Protein AF-A0A9E2D4U1-F1 (afdb_monomer)

Sequence (61 aa):
MFGLGMPELIIILVIIVIIFGAGKLPEIGSGIGKGIKNFKNATKEEEDKKKLDEADKDKDS

pLDDT: mean 85.82, std 12.46, range [55.5, 97.0]

Structure (mmCIF, N/CA/C/O backbone):
data_AF-A0A9E2D4U1-F1
#
_entry.id   AF-A0A9E2D4U1-F1
#
loop_
_atom_site.group_PDB
_atom_site.id
_atom_site.type_symbol
_atom_site.label_atom_id
_atom_site.label_alt_id
_atom_site.label_comp_id
_atom_site.label_asym_id
_atom_site.label_entity_id
_atom_site.label_seq_id
_atom_site.pdbx_PDB_ins_code
_atom_site.Cartn_x
_atom_site.Cartn_y
_atom_site.Cartn_z
_atom_site.occupancy
_atom_site.B_iso_or_equiv
_atom_site.auth_seq_id
_atom_site.auth_comp_id
_atom_site.auth_asym_id
_atom_site.auth_atom_id
_atom_site.pdbx_PDB_model_num
ATOM 1 N N . MET A 1 1 ? 29.595 -0.974 4.396 1.00 55.97 1 MET A N 1
ATOM 2 C CA . MET A 1 1 ? 29.181 -0.054 3.314 1.00 55.97 1 MET A CA 1
ATOM 3 C C . MET A 1 1 ? 28.280 -0.784 2.319 1.00 55.97 1 MET A C 1
ATOM 5 O O . MET A 1 1 ? 28.682 -0.994 1.192 1.00 55.97 1 MET A O 1
ATOM 9 N N . PHE A 1 2 ? 27.092 -1.219 2.740 1.00 63.41 2 PHE A N 1
ATOM 10 C CA . PHE A 1 2 ? 26.065 -1.778 1.847 1.00 63.41 2 PHE A CA 1
ATOM 11 C C . PHE A 1 2 ? 24.727 -1.654 2.584 1.00 63.41 2 PHE A C 1
ATOM 13 O O . PHE A 1 2 ? 24.237 -2.596 3.196 1.00 63.41 2 PHE A O 1
ATOM 20 N N . GLY A 1 3 ? 24.217 -0.426 2.657 1.00 70.50 3 GLY A N 1
ATOM 21 C CA . GLY A 1 3 ? 22.820 -0.192 3.001 1.00 70.50 3 GLY A CA 1
ATOM 22 C C . GLY A 1 3 ? 22.048 -0.167 1.694 1.00 70.50 3 GLY A C 1
ATOM 23 O O . GLY A 1 3 ? 22.521 0.452 0.745 1.00 70.50 3 GLY A O 1
ATOM 24 N N . LEU A 1 4 ? 20.905 -0.848 1.631 1.00 76.81 4 LEU A N 1
ATOM 25 C CA . LEU A 1 4 ? 19.956 -0.651 0.539 1.00 76.81 4 LEU A CA 1
ATOM 26 C C . LEU A 1 4 ? 19.530 0.815 0.572 1.00 76.81 4 LEU A C 1
ATOM 28 O O . LEU A 1 4 ? 18.754 1.228 1.435 1.00 76.81 4 LEU A O 1
ATOM 32 N N . GLY A 1 5 ? 20.123 1.611 -0.309 1.00 88.00 5 GLY A N 1
ATOM 33 C CA . GLY A 1 5 ? 19.792 3.007 -0.455 1.00 88.00 5 GLY A CA 1
ATOM 34 C C . GLY A 1 5 ? 18.467 3.165 -1.185 1.00 88.00 5 GLY A C 1
ATOM 35 O O . GLY A 1 5 ? 17.907 2.235 -1.772 1.00 88.00 5 GLY A O 1
ATOM 36 N N . MET A 1 6 ? 17.970 4.398 -1.172 1.00 91.06 6 MET A N 1
ATOM 37 C CA . MET A 1 6 ? 16.819 4.776 -1.985 1.00 91.06 6 MET A CA 1
ATOM 38 C C . MET A 1 6 ? 16.989 4.416 -3.481 1.00 91.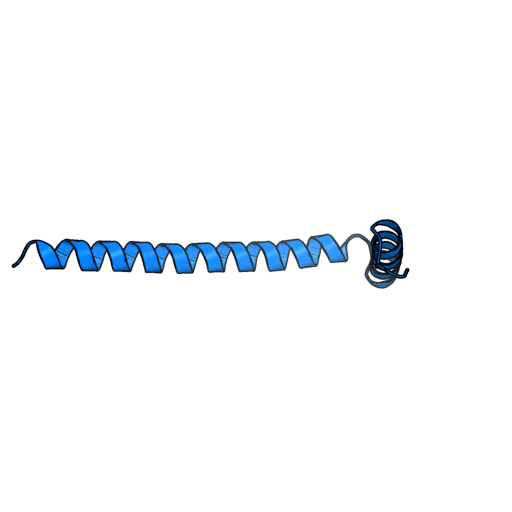06 6 MET A C 1
ATOM 40 O O . MET A 1 6 ? 16.014 3.954 -4.076 1.00 91.06 6 MET A O 1
ATOM 44 N N . PRO A 1 7 ? 18.184 4.560 -4.102 1.00 90.56 7 PRO A N 1
ATOM 45 C CA . PRO A 1 7 ? 18.390 4.188 -5.504 1.00 90.56 7 PRO A CA 1
ATOM 46 C C . PRO A 1 7 ? 18.179 2.695 -5.787 1.00 90.56 7 PRO A C 1
ATOM 48 O O . PRO A 1 7 ? 17.504 2.340 -6.755 1.00 90.56 7 PRO A O 1
ATOM 51 N N . GLU A 1 8 ? 18.702 1.811 -4.937 1.00 91.06 8 GLU A N 1
ATOM 52 C CA . GLU A 1 8 ? 18.578 0.361 -5.098 1.00 91.06 8 GLU A CA 1
ATOM 53 C C . GLU A 1 8 ? 17.119 -0.095 -4.971 1.00 91.06 8 GLU A C 1
ATOM 55 O O . GLU A 1 8 ? 16.655 -0.924 -5.756 1.00 91.06 8 GLU A O 1
ATOM 60 N N . LEU A 1 9 ? 16.364 0.494 -4.036 1.00 92.81 9 LEU A N 1
ATOM 61 C CA . LEU A 1 9 ? 14.933 0.216 -3.886 1.00 92.81 9 LEU A CA 1
ATOM 62 C C . LEU A 1 9 ? 14.127 0.636 -5.120 1.00 92.81 9 LEU A C 1
ATOM 64 O O . LEU A 1 9 ? 13.214 -0.084 -5.522 1.00 92.81 9 LEU A O 1
ATOM 68 N N . ILE A 1 10 ? 14.475 1.762 -5.751 1.00 93.69 10 ILE A N 1
ATOM 69 C CA . ILE A 1 10 ? 13.820 2.212 -6.988 1.00 93.69 10 ILE A CA 1
ATOM 70 C C . ILE A 1 10 ? 14.090 1.229 -8.131 1.00 93.69 10 ILE A C 1
ATOM 72 O O . ILE A 1 10 ? 13.164 0.884 -8.861 1.00 93.69 10 ILE A O 1
ATOM 76 N N . ILE A 1 11 ? 15.320 0.729 -8.272 1.00 94.81 11 ILE A N 1
ATOM 77 C CA . ILE A 1 11 ? 15.657 -0.267 -9.303 1.00 94.81 11 ILE A CA 1
ATOM 78 C C . ILE A 1 11 ? 14.830 -1.545 -9.112 1.00 94.81 11 ILE A C 1
ATOM 80 O O . ILE A 1 11 ? 14.241 -2.052 -10.068 1.00 94.81 11 ILE A O 1
ATOM 84 N N . ILE A 1 12 ? 14.730 -2.037 -7.875 1.00 93.69 12 ILE A N 1
ATOM 85 C CA . ILE A 1 12 ? 13.915 -3.215 -7.549 1.00 93.69 12 ILE A CA 1
ATOM 86 C C . ILE A 1 12 ? 12.436 -2.954 -7.867 1.00 93.69 12 ILE A C 1
ATOM 88 O O . ILE A 1 12 ? 11.781 -3.793 -8.487 1.00 93.69 12 ILE A O 1
ATOM 92 N N . LEU A 1 13 ? 11.916 -1.780 -7.500 1.00 92.94 13 LEU A N 1
ATOM 93 C CA . LEU A 1 13 ? 10.539 -1.380 -7.791 1.00 92.94 13 LEU A CA 1
ATOM 94 C C . LEU A 1 13 ? 10.259 -1.386 -9.300 1.00 92.94 13 LEU A C 1
ATOM 96 O O . LEU A 1 13 ? 9.231 -1.906 -9.727 1.00 92.94 13 LEU A O 1
ATOM 100 N N . VAL A 1 14 ? 11.177 -0.856 -10.110 1.00 95.00 14 VAL A N 1
ATOM 101 C CA . VAL A 1 14 ? 11.048 -0.842 -11.574 1.00 95.00 14 VAL A CA 1
ATOM 102 C C . VAL A 1 14 ? 10.992 -2.264 -12.134 1.00 95.00 14 VAL A C 1
ATOM 104 O O . VAL A 1 14 ? 10.129 -2.551 -12.960 1.00 95.00 14 VAL A O 1
ATOM 107 N N . ILE A 1 15 ? 11.842 -3.178 -11.654 1.00 95.56 15 ILE A N 1
ATOM 108 C CA . ILE A 1 15 ? 11.819 -4.588 -12.082 1.00 95.56 15 ILE A CA 1
ATOM 109 C C . ILE A 1 15 ? 10.472 -5.240 -11.745 1.00 95.56 15 ILE A C 1
ATOM 111 O O . ILE A 1 15 ? 9.869 -5.895 -12.595 1.00 95.56 15 ILE A O 1
ATOM 115 N N . ILE A 1 16 ? 9.963 -5.022 -10.530 1.00 94.50 16 ILE A N 1
ATOM 116 C CA . ILE A 1 16 ? 8.646 -5.520 -10.107 1.00 94.50 16 ILE A CA 1
ATOM 117 C C . ILE A 1 16 ? 7.550 -4.961 -11.025 1.00 94.50 16 ILE A C 1
ATOM 119 O O . ILE A 1 16 ? 6.697 -5.708 -11.500 1.00 94.50 16 ILE A O 1
ATOM 123 N N . VAL A 1 17 ? 7.588 -3.665 -11.333 1.00 94.25 17 VAL A N 1
ATOM 124 C CA . VAL A 1 17 ? 6.620 -3.023 -12.233 1.00 94.25 17 VAL A CA 1
ATOM 125 C C . VAL A 1 17 ? 6.699 -3.579 -13.656 1.00 94.25 17 VAL A C 1
ATOM 127 O O . VAL A 1 17 ? 5.664 -3.687 -14.302 1.00 94.25 17 VAL A O 1
ATOM 130 N N . ILE A 1 18 ? 7.873 -3.974 -14.151 1.00 95.00 18 ILE A N 1
ATOM 131 C CA . ILE A 1 18 ? 8.004 -4.612 -15.471 1.00 95.00 18 ILE A CA 1
ATOM 132 C C . ILE A 1 18 ? 7.371 -6.011 -15.470 1.00 95.00 18 ILE A C 1
ATOM 134 O O . ILE A 1 18 ? 6.659 -6.356 -16.410 1.00 95.00 18 ILE A O 1
ATOM 138 N N . ILE A 1 19 ? 7.589 -6.802 -14.415 1.00 94.69 19 ILE A N 1
ATOM 139 C CA . ILE A 1 19 ? 7.062 -8.174 -14.311 1.00 94.69 19 ILE A CA 1
ATOM 140 C C . ILE A 1 19 ? 5.539 -8.174 -14.134 1.00 94.69 19 ILE A C 1
ATOM 142 O O . ILE A 1 19 ? 4.827 -8.923 -14.801 1.00 94.69 19 ILE A O 1
ATOM 146 N N . PHE A 1 20 ? 5.031 -7.348 -13.221 1.00 92.38 20 PHE A N 1
ATOM 147 C CA . PHE A 1 20 ? 3.609 -7.315 -12.878 1.00 92.38 20 PHE A CA 1
ATOM 148 C C . PHE A 1 20 ? 2.809 -6.324 -13.739 1.00 92.38 20 PHE A C 1
ATOM 150 O O . PHE A 1 20 ? 1.598 -6.472 -13.888 1.00 92.38 20 PHE A O 1
ATOM 157 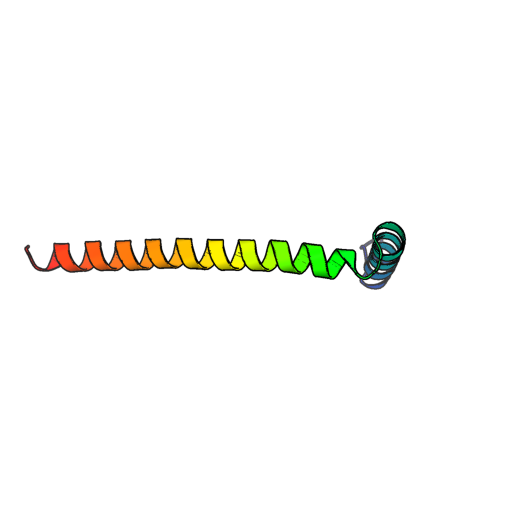N N . GLY A 1 21 ? 3.461 -5.333 -14.340 1.00 90.12 21 GLY A N 1
ATOM 158 C CA . GLY A 1 21 ? 2.828 -4.222 -15.045 1.00 90.12 21 GLY A CA 1
ATOM 159 C C . GLY A 1 21 ? 2.440 -3.070 -14.109 1.00 90.12 21 GLY A C 1
ATOM 160 O O . GLY A 1 21 ? 1.996 -3.274 -12.977 1.00 90.12 21 GLY A O 1
ATOM 161 N N . ALA A 1 22 ? 2.534 -1.835 -14.613 1.00 87.94 22 ALA A N 1
ATOM 162 C CA . ALA A 1 22 ? 2.233 -0.614 -13.853 1.00 87.94 22 ALA A CA 1
ATOM 163 C C . ALA A 1 22 ? 0.780 -0.529 -13.344 1.00 87.94 22 ALA A C 1
ATOM 165 O O . ALA A 1 22 ? 0.522 0.154 -12.358 1.00 87.94 22 ALA A O 1
ATOM 166 N N . GLY A 1 23 ? -0.160 -1.239 -13.979 1.00 88.31 23 GLY A N 1
ATOM 167 C CA . GLY A 1 23 ? -1.568 -1.277 -13.567 1.00 88.31 23 GLY A CA 1
ATOM 168 C C . GLY A 1 23 ? -1.870 -2.224 -12.399 1.00 88.31 23 GLY A C 1
ATOM 169 O O . GLY A 1 23 ? -2.793 -1.954 -11.631 1.00 88.31 23 GLY A O 1
ATOM 170 N N . LYS A 1 24 ? -1.080 -3.292 -12.203 1.00 90.06 24 LYS A N 1
ATOM 171 C CA . LYS A 1 24 ? -1.352 -4.284 -11.146 1.00 90.06 24 LYS A CA 1
ATOM 172 C C . LYS A 1 24 ? -1.044 -3.762 -9.745 1.00 90.06 24 LYS A C 1
ATOM 174 O O . LYS A 1 24 ? -1.741 -4.120 -8.801 1.00 90.06 24 LYS A O 1
ATOM 179 N N . LEU A 1 25 ? -0.032 -2.905 -9.589 1.00 90.31 25 LEU A N 1
ATOM 180 C CA . LEU A 1 25 ? 0.307 -2.328 -8.281 1.00 90.31 25 LEU A CA 1
ATOM 181 C C . LEU A 1 25 ? -0.849 -1.480 -7.700 1.00 90.31 25 LEU A C 1
ATOM 183 O O . LEU A 1 25 ? -1.243 -1.738 -6.562 1.00 90.31 25 LEU A O 1
ATOM 187 N N . PRO A 1 26 ? -1.439 -0.517 -8.442 1.00 89.75 26 PRO A N 1
ATOM 188 C CA . PRO A 1 26 ? -2.616 0.231 -7.993 1.00 89.75 26 PRO A CA 1
ATOM 189 C C . PRO A 1 26 ? -3.845 -0.641 -7.723 1.00 89.75 26 PRO A C 1
ATOM 191 O O . PRO A 1 26 ? -4.590 -0.373 -6.780 1.00 89.75 26 PRO A O 1
ATOM 194 N N . GLU A 1 27 ? -4.062 -1.682 -8.528 1.00 93.12 27 GLU A N 1
ATOM 195 C CA . GLU A 1 27 ? -5.177 -2.622 -8.369 1.00 93.12 27 GLU A CA 1
ATOM 196 C C . GLU A 1 27 ? -5.074 -3.391 -7.040 1.00 93.12 27 GLU A C 1
ATOM 198 O O . GLU A 1 27 ? -6.005 -3.370 -6.228 1.00 93.12 27 GLU A O 1
ATOM 203 N N . ILE A 1 28 ? -3.900 -3.969 -6.761 1.00 92.44 28 ILE A N 1
ATOM 204 C CA . ILE A 1 28 ? -3.605 -4.671 -5.504 1.00 92.44 28 ILE A CA 1
ATOM 205 C C . ILE A 1 28 ? -3.652 -3.695 -4.319 1.00 92.44 28 ILE A C 1
ATOM 207 O O . ILE A 1 28 ? -4.281 -3.982 -3.298 1.00 92.44 28 ILE A O 1
ATOM 211 N N . GLY A 1 29 ? -3.049 -2.512 -4.460 1.00 93.50 29 GLY A N 1
ATOM 212 C CA . GLY A 1 29 ? -3.042 -1.481 -3.421 1.00 93.50 29 GLY A CA 1
ATOM 213 C C . GLY A 1 29 ? -4.443 -0.977 -3.068 1.00 93.50 29 GLY A C 1
ATOM 214 O O . GLY A 1 29 ? -4.745 -0.770 -1.895 1.00 93.50 29 GLY A O 1
ATOM 215 N N . SER A 1 30 ? -5.333 -0.854 -4.054 1.00 94.94 30 SER A N 1
ATOM 216 C CA . SER A 1 30 ? -6.731 -0.471 -3.830 1.00 94.94 30 SER A CA 1
ATOM 217 C C . SER A 1 30 ? -7.501 -1.543 -3.053 1.00 94.94 30 SER A C 1
ATOM 219 O O . SER A 1 30 ? -8.296 -1.208 -2.174 1.00 94.94 30 SER A O 1
ATOM 221 N N . GLY A 1 31 ? -7.263 -2.827 -3.345 1.00 95.62 31 GLY A N 1
ATOM 222 C CA . GLY A 1 31 ? -7.848 -3.949 -2.603 1.00 95.62 31 GLY A CA 1
ATOM 223 C C . GLY A 1 31 ? -7.371 -3.997 -1.150 1.00 95.62 31 GLY A C 1
ATOM 224 O O . GLY A 1 31 ? -8.189 -4.009 -0.228 1.00 95.62 31 GLY A O 1
ATOM 225 N N . ILE A 1 32 ? -6.053 -3.926 -0.942 1.00 96.25 32 ILE A N 1
ATOM 226 C CA . ILE A 1 32 ? -5.441 -3.900 0.395 1.00 96.25 32 ILE A CA 1
ATOM 227 C C . ILE A 1 32 ? -5.903 -2.663 1.178 1.00 96.25 32 ILE A C 1
ATOM 229 O O . ILE A 1 32 ? -6.301 -2.780 2.335 1.00 96.25 32 ILE A O 1
ATOM 233 N N . GLY A 1 33 ? -5.925 -1.485 0.551 1.00 95.69 33 GLY A N 1
ATOM 234 C CA . GLY A 1 33 ? -6.339 -0.235 1.191 1.00 95.69 33 GLY A CA 1
ATOM 235 C C . GLY A 1 33 ? -7.792 -0.261 1.666 1.00 95.69 33 GLY A C 1
ATOM 236 O O . GLY A 1 33 ? -8.087 0.181 2.778 1.00 95.69 33 GLY A O 1
ATOM 237 N N . LYS A 1 34 ? -8.700 -0.838 0.871 1.00 96.50 34 LYS A N 1
ATOM 238 C CA . LYS A 1 34 ? -10.092 -1.066 1.290 1.00 96.50 34 LYS A CA 1
ATOM 239 C C . LYS A 1 34 ? -10.175 -2.051 2.457 1.00 96.50 34 LYS A C 1
ATOM 241 O O . LYS A 1 34 ? -10.897 -1.779 3.412 1.00 96.50 34 LYS A O 1
ATOM 246 N N . GLY A 1 35 ? -9.412 -3.146 2.414 1.00 96.81 35 GLY A N 1
ATOM 247 C CA . GLY A 1 35 ? -9.348 -4.125 3.503 1.00 96.81 35 GLY A CA 1
ATOM 248 C C . GLY A 1 35 ? -8.877 -3.509 4.823 1.00 96.81 35 G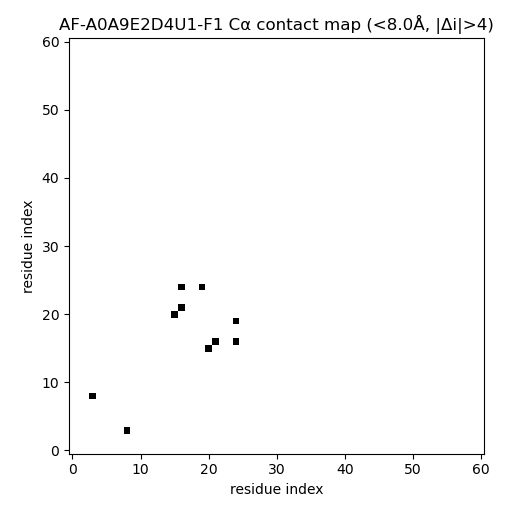LY A C 1
ATOM 249 O O . GLY A 1 35 ? -9.559 -3.635 5.836 1.00 96.81 35 GLY A O 1
ATOM 250 N N . ILE A 1 36 ? -7.770 -2.761 4.796 1.00 97.00 36 ILE A N 1
ATOM 251 C CA . ILE A 1 36 ? -7.228 -2.066 5.975 1.00 97.00 36 ILE A CA 1
ATOM 252 C C . ILE A 1 36 ? -8.224 -1.028 6.504 1.00 97.00 36 ILE A C 1
ATOM 254 O O . ILE A 1 36 ? -8.429 -0.936 7.713 1.00 97.00 36 ILE A O 1
ATOM 258 N N . LYS A 1 37 ? -8.867 -0.254 5.619 1.00 96.19 37 LYS A N 1
ATOM 259 C CA . LYS A 1 37 ? -9.875 0.739 6.018 1.00 96.19 37 LYS A CA 1
ATOM 260 C C . LYS A 1 37 ? -11.068 0.083 6.714 1.00 96.19 37 LYS A C 1
ATOM 262 O O . LYS A 1 37 ? -11.487 0.564 7.762 1.00 96.19 37 LYS A O 1
ATOM 267 N N . ASN A 1 38 ? -11.590 -1.005 6.156 1.00 96.38 38 ASN A N 1
ATOM 268 C CA . ASN A 1 38 ? -12.719 -1.723 6.742 1.00 96.38 38 ASN A CA 1
ATOM 269 C C . ASN A 1 38 ? -12.342 -2.361 8.083 1.00 96.38 38 ASN A C 1
ATOM 271 O O . ASN A 1 38 ? -13.108 -2.248 9.034 1.00 96.38 38 ASN A O 1
ATOM 275 N N . PHE A 1 39 ? -11.149 -2.956 8.179 1.00 96.12 39 PHE A N 1
ATOM 276 C CA . PHE A 1 39 ? -10.635 -3.514 9.429 1.00 96.12 39 PHE A CA 1
ATOM 277 C C . PHE A 1 39 ? -10.513 -2.437 10.512 1.00 96.12 39 PHE A C 1
ATOM 279 O O . PHE A 1 39 ? -11.060 -2.588 11.598 1.00 96.12 39 PHE A O 1
ATOM 286 N N . LYS A 1 40 ? -9.890 -1.297 10.185 1.00 95.12 40 LYS A N 1
ATOM 287 C CA . LYS A 1 40 ? -9.758 -0.161 11.106 1.00 95.12 40 LYS A CA 1
ATOM 288 C C . LYS A 1 40 ? -11.116 0.356 11.591 1.00 95.12 40 LYS A C 1
ATOM 290 O O . LYS A 1 40 ? -11.248 0.690 12.764 1.00 95.12 40 LYS A O 1
ATOM 295 N N . ASN A 1 41 ? -12.100 0.454 10.698 1.00 95.25 41 ASN A N 1
ATOM 296 C CA . ASN A 1 41 ? -13.440 0.913 11.057 1.00 95.25 41 ASN A CA 1
ATOM 297 C C . ASN A 1 41 ? -14.139 -0.073 12.001 1.00 95.25 41 ASN A C 1
ATOM 299 O O . ASN A 1 41 ? -14.657 0.358 13.024 1.00 95.25 41 ASN A O 1
ATOM 303 N N . ALA A 1 42 ? -14.088 -1.375 11.704 1.00 93.56 42 ALA A N 1
ATOM 304 C CA . ALA A 1 42 ? -14.682 -2.407 12.552 1.00 93.56 42 ALA A CA 1
ATOM 305 C C . ALA A 1 42 ? -14.059 -2.422 13.958 1.00 93.56 42 ALA A C 1
ATOM 307 O O . ALA A 1 42 ? -14.780 -2.410 14.951 1.00 93.56 42 ALA A O 1
ATOM 308 N N . THR A 1 43 ? -12.726 -2.350 14.054 1.00 94.62 43 THR A N 1
ATOM 309 C CA . THR A 1 43 ? -12.034 -2.265 15.351 1.00 94.62 43 THR A CA 1
ATOM 310 C C . THR A 1 43 ? -12.444 -1.017 16.130 1.00 94.62 43 THR A C 1
ATOM 312 O O . THR A 1 43 ? -12.673 -1.091 17.333 1.00 94.62 43 THR A O 1
ATOM 315 N N . LYS A 1 44 ? -12.588 0.128 15.455 1.00 93.19 44 LYS A N 1
ATOM 316 C CA . LYS A 1 44 ? -13.009 1.368 16.111 1.00 93.19 44 LYS A CA 1
ATOM 317 C C . LYS A 1 44 ? -14.454 1.298 16.617 1.00 93.19 44 LYS A C 1
ATOM 319 O O . LYS A 1 44 ? -14.725 1.741 17.724 1.00 93.19 44 LYS A O 1
ATOM 324 N N . GLU A 1 45 ? -15.368 0.725 15.838 1.00 90.31 45 GLU A N 1
ATOM 325 C CA . GLU A 1 45 ? -16.761 0.525 16.261 1.00 90.31 45 GLU A CA 1
ATOM 326 C C . GLU A 1 45 ? -16.865 -0.414 17.474 1.00 90.31 45 GLU A C 1
ATOM 328 O O . GLU A 1 45 ? -17.682 -0.178 18.363 1.00 90.31 45 GLU A O 1
ATOM 333 N N . GLU A 1 46 ? -16.024 -1.450 17.552 1.00 87.50 46 GLU A N 1
ATOM 334 C CA . GLU A 1 46 ? -15.932 -2.320 18.732 1.00 87.50 46 GLU A CA 1
ATOM 335 C C . GLU A 1 46 ? -15.382 -1.588 19.965 1.00 87.50 46 GLU A C 1
ATOM 337 O O . GLU A 1 46 ? -15.903 -1.770 21.068 1.00 87.50 46 GLU A O 1
AT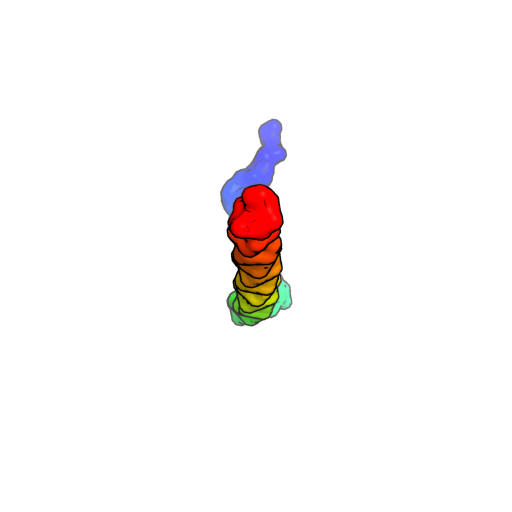OM 342 N N . GLU A 1 47 ? -14.356 -0.749 19.799 1.00 86.81 47 GLU A N 1
ATOM 343 C CA . GLU A 1 47 ? -13.821 0.091 20.879 1.00 86.81 47 GLU A CA 1
ATOM 344 C C . GLU A 1 47 ? -14.855 1.107 21.381 1.00 86.81 47 GLU A C 1
ATOM 346 O O . GLU A 1 47 ? -15.020 1.274 22.591 1.00 86.81 47 GLU A O 1
ATOM 351 N N . ASP A 1 48 ? -15.578 1.755 20.466 1.00 85.88 48 ASP A N 1
ATOM 352 C CA . ASP A 1 48 ? -16.617 2.730 20.797 1.00 85.88 48 ASP A CA 1
ATOM 353 C C . ASP A 1 48 ? -17.809 2.052 21.503 1.00 85.88 48 ASP A C 1
ATOM 355 O O . ASP A 1 48 ? -18.321 2.590 22.486 1.00 85.88 48 ASP A O 1
ATOM 359 N N . LYS A 1 49 ? -18.202 0.834 21.094 1.00 80.44 49 LYS A N 1
ATOM 360 C CA . LYS A 1 49 ? -19.219 0.035 21.808 1.00 80.44 49 LYS A CA 1
ATOM 361 C C . LYS A 1 49 ? -18.782 -0.361 23.216 1.00 80.44 49 LYS A C 1
ATOM 363 O O . LYS A 1 49 ? -19.560 -0.193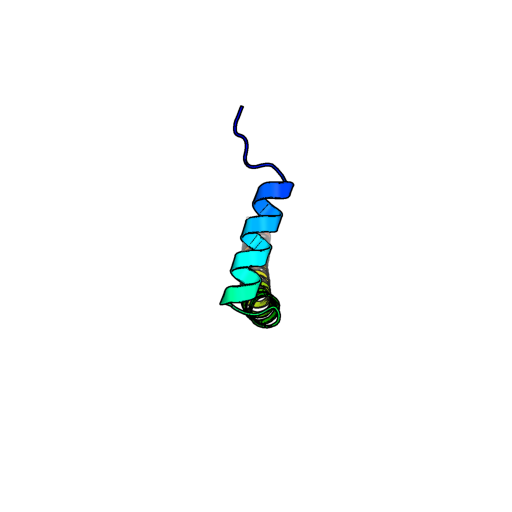 24.148 1.00 80.44 49 LYS A O 1
ATOM 368 N N . LYS A 1 50 ? -17.538 -0.820 23.398 1.00 79.06 50 LYS A N 1
ATOM 369 C CA . LYS A 1 50 ? -17.016 -1.157 24.736 1.00 79.06 50 LYS A CA 1
ATOM 370 C C . LYS A 1 50 ? -17.025 0.047 25.678 1.00 79.06 50 LYS A C 1
ATOM 372 O O . LYS A 1 50 ? -17.410 -0.092 26.831 1.00 79.06 50 LYS A O 1
ATOM 377 N N . LYS A 1 51 ? -16.672 1.235 25.179 1.00 77.75 51 LYS A N 1
ATOM 378 C CA . LYS A 1 51 ? -16.708 2.482 25.964 1.00 77.75 51 LYS A CA 1
ATOM 379 C C . LYS A 1 51 ? -18.124 2.879 26.391 1.00 77.75 51 LYS A C 1
ATOM 381 O O . LYS A 1 51 ? -18.293 3.426 27.476 1.00 77.75 51 LYS A O 1
ATOM 386 N N . LEU A 1 52 ? -19.124 2.635 25.544 1.00 74.38 52 LEU A N 1
ATOM 387 C CA . LEU A 1 52 ? -20.531 2.903 25.862 1.00 74.38 52 LEU A 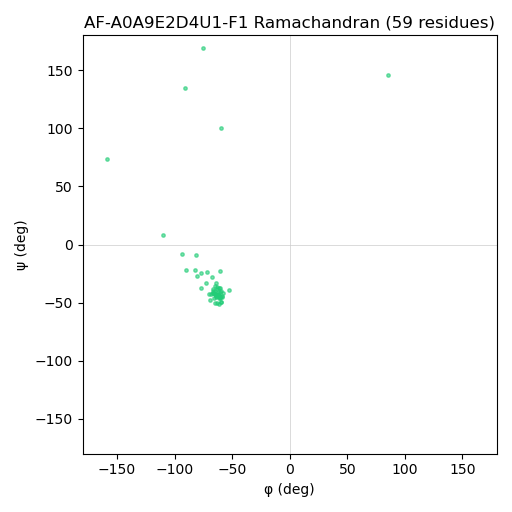CA 1
ATOM 388 C C . LEU A 1 52 ? -21.061 1.920 26.921 1.00 74.38 52 LEU A C 1
ATOM 390 O O . LEU A 1 52 ? -21.688 2.358 27.881 1.00 74.38 52 LEU A O 1
ATOM 394 N N . ASP A 1 53 ? -20.727 0.631 26.802 1.00 72.69 53 ASP A N 1
ATOM 395 C CA . ASP A 1 53 ? -21.124 -0.408 27.767 1.00 72.69 53 ASP A CA 1
ATOM 396 C C . ASP A 1 53 ? -20.458 -0.234 29.151 1.00 72.69 53 ASP A C 1
ATOM 398 O O . ASP A 1 53 ? -21.010 -0.648 30.173 1.00 72.69 53 ASP A O 1
ATOM 402 N N . GLU A 1 54 ? -19.268 0.372 29.204 1.00 68.31 54 GLU A N 1
ATOM 403 C CA . GLU A 1 54 ? -18.568 0.718 30.449 1.00 68.31 54 GLU A CA 1
ATOM 404 C C . GLU A 1 54 ? -19.168 1.967 31.122 1.00 68.31 54 GLU A C 1
ATOM 406 O O . GLU A 1 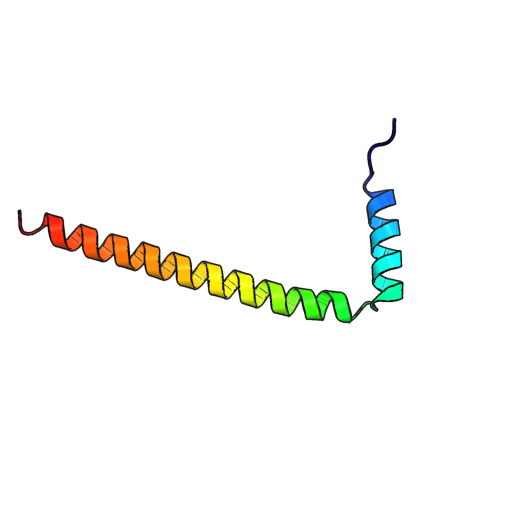54 ? -19.314 1.990 32.343 1.00 68.31 54 GLU A O 1
ATOM 411 N N . ALA A 1 55 ? -19.598 2.971 30.348 1.00 65.12 55 ALA A N 1
ATOM 412 C CA . ALA A 1 55 ? -20.179 4.211 30.873 1.00 65.12 55 ALA A CA 1
ATOM 413 C C . ALA A 1 55 ? -21.594 4.048 31.470 1.00 65.12 55 ALA A C 1
ATOM 415 O O . ALA A 1 55 ? -21.993 4.860 32.309 1.00 65.12 55 ALA A O 1
ATOM 416 N N . ASP A 1 56 ? -22.347 3.022 31.060 1.00 61.53 56 ASP A N 1
ATOM 417 C CA . ASP A 1 56 ? -23.663 2.704 31.638 1.00 61.53 56 ASP A CA 1
ATOM 418 C C . ASP A 1 56 ? -23.571 1.883 32.939 1.00 61.53 56 ASP A C 1
ATOM 420 O O . ASP A 1 56 ? -24.486 1.941 33.758 1.00 61.53 56 ASP A O 1
ATOM 424 N N . LYS A 1 57 ? -22.460 1.175 33.199 1.00 61.59 57 LYS A N 1
ATOM 425 C CA . LYS A 1 57 ? -22.277 0.409 34.450 1.00 61.59 57 LYS A CA 1
ATOM 426 C C . LYS A 1 57 ? -21.913 1.265 35.667 1.00 61.59 57 LYS A C 1
ATOM 428 O O . LYS A 1 57 ? -22.224 0.862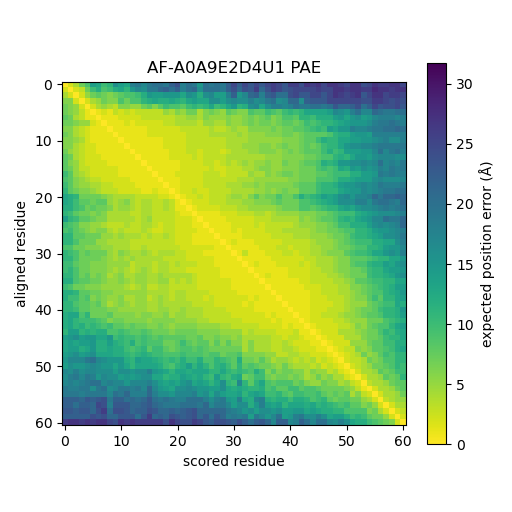 36.782 1.00 61.59 57 LYS A O 1
ATOM 433 N N . ASP A 1 58 ? -21.319 2.441 35.468 1.00 60.94 58 ASP A N 1
ATOM 434 C CA . ASP A 1 58 ? -20.940 3.362 36.555 1.00 60.94 58 ASP A CA 1
ATOM 435 C C . ASP A 1 58 ? -22.105 4.230 37.075 1.00 60.94 58 ASP A C 1
ATOM 437 O O . ASP A 1 58 ? -21.955 4.923 38.078 1.00 60.94 58 ASP A O 1
ATOM 441 N N . LYS A 1 59 ? -23.276 4.224 36.418 1.00 60.94 59 LYS A N 1
ATOM 442 C CA . LYS A 1 59 ? -24.450 5.015 36.847 1.00 60.94 59 LYS A CA 1
ATOM 443 C C . LYS A 1 59 ? -25.441 4.266 37.740 1.00 60.94 59 LYS A C 1
ATOM 445 O O . LYS A 1 59 ? -26.352 4.903 38.263 1.00 60.94 59 LYS A O 1
ATOM 450 N N . ASP A 1 60 ? -25.260 2.958 37.907 1.00 60.78 60 ASP A N 1
ATOM 451 C CA . ASP A 1 60 ? -26.131 2.079 38.705 1.00 60.78 60 ASP A CA 1
ATOM 452 C C . ASP A 1 60 ? -25.452 1.583 40.007 1.00 60.78 60 ASP A C 1
ATOM 454 O O . ASP A 1 60 ? -25.993 0.715 40.693 1.00 60.78 60 ASP A O 1
ATOM 458 N N . SER A 1 61 ? -24.265 2.118 40.353 1.00 55.50 61 SER A N 1
ATOM 459 C CA . SER A 1 61 ? -23.528 1.856 41.611 1.00 55.50 61 SER A CA 1
ATOM 460 C C . SER A 1 61 ? -23.457 3.076 42.525 1.00 55.50 61 SER A C 1
ATOM 462 O O . SER A 1 61 ? -23.351 4.207 42.002 1.00 55.50 61 SER A O 1
#

Radiu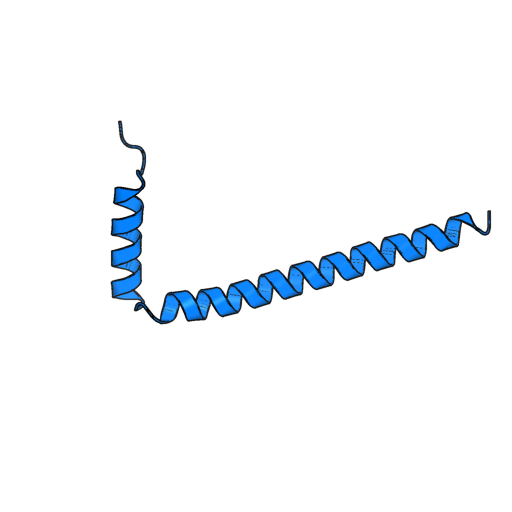s of gyration: 22.1 Å; Cα contacts (8 Å, |Δi|>4): 5; chains: 1; bounding box: 55×13×57 Å

Foldseek 3Di:
DDDCDPVNVVVVVVVVCVVCPPVVVVVVVVVVVVVVVVVVVVVVVVVVVVVVVVVVVVVVD

Secondary structure (DSSP, 8-state):
-----HHHHHHHHHHHHHHH-TTHHHHHHHHHHHHHHHHHHHHHHHHHHHHHHHHHHTT--

Mean predicted aligned error: 8.47 Å

Solvent-accessible surface area (backbone atoms only — not comparable to full-atom values): 3599 Å² total; per-residue (Å²): 145,84,72,88,44,74,68,57,52,50,54,52,50,50,54,50,34,66,77,63,34,77,66,47,56,58,54,53,49,52,53,51,49,52,50,53,51,52,51,54,49,53,55,47,54,52,53,54,49,53,54,52,63,53,62,61,60,66,74,80,109